Protein AF-A0A6L9Y1Q4-F1 (afdb_monomer)

Mean predicted aligned error: 8.18 Å

Radius of gyration: 14.44 Å; Cα contacts (8 Å, |Δi|>4): 273; chains: 1; bounding box: 35×29×38 Å

Foldseek 3Di:
DDDAPCQLDPVVLVCVLLVHDWDWDDDDQDDDPPQQSPCVQVKDKIKTWPPDPPPLLIKMKIKIKGWPDDPVNVVVVVVVVPFDWDDDPLDPQKIKGADPQLQKIWIWHDDPTIIMIMMTHNSVVDHSVSSRVSRNVSCNSNCVSVVPDDHDDD

Structure (mmCIF, N/CA/C/O backbone):
data_AF-A0A6L9Y1Q4-F1
#
_entry.id   AF-A0A6L9Y1Q4-F1
#
loop_
_atom_site.group_PDB
_atom_site.id
_atom_site.type_symbol
_atom_site.label_atom_id
_atom_site.label_alt_id
_atom_site.label_comp_id
_atom_site.label_asym_id
_atom_site.label_entity_id
_atom_site.label_seq_id
_atom_site.pdbx_PDB_ins_code
_atom_site.Cartn_x
_atom_site.Cartn_y
_atom_site.Cartn_z
_atom_site.occupancy
_atom_site.B_iso_or_equiv
_atom_site.auth_seq_id
_atom_site.auth_comp_id
_atom_site.auth_asym_id
_atom_site.auth_atom_id
_atom_site.pdbx_PDB_model_num
ATOM 1 N N . MET A 1 1 ? -17.086 1.416 5.444 1.00 40.97 1 MET A N 1
ATOM 2 C CA . MET A 1 1 ? -17.277 0.424 4.357 1.00 40.97 1 MET A CA 1
ATOM 3 C C . MET A 1 1 ? -16.183 0.680 3.335 1.00 40.97 1 MET A C 1
ATOM 5 O O . MET A 1 1 ? -15.851 1.853 3.183 1.00 40.97 1 MET A O 1
ATOM 9 N N . PRO A 1 2 ? -15.596 -0.345 2.697 1.00 47.47 2 PRO A N 1
ATOM 10 C CA . PRO A 1 2 ? -14.366 -0.171 1.945 1.00 47.47 2 PRO A CA 1
ATOM 11 C C . PRO A 1 2 ? -14.589 0.765 0.760 1.00 47.47 2 PRO A C 1
ATOM 13 O O . PRO A 1 2 ? -15.568 0.628 0.022 1.00 47.47 2 PRO A O 1
ATOM 16 N N . THR A 1 3 ? -13.681 1.716 0.583 1.00 58.22 3 THR A N 1
ATOM 17 C CA . THR A 1 3 ? -13.504 2.414 -0.686 1.00 58.22 3 THR A CA 1
ATOM 18 C C . THR A 1 3 ? -13.265 1.347 -1.749 1.00 58.22 3 THR A C 1
ATOM 20 O O . THR A 1 3 ? -12.366 0.532 -1.615 1.00 58.22 3 THR A O 1
ATOM 23 N N . ALA A 1 4 ? -14.104 1.257 -2.784 1.00 67.50 4 ALA A N 1
ATOM 24 C CA . ALA A 1 4 ? -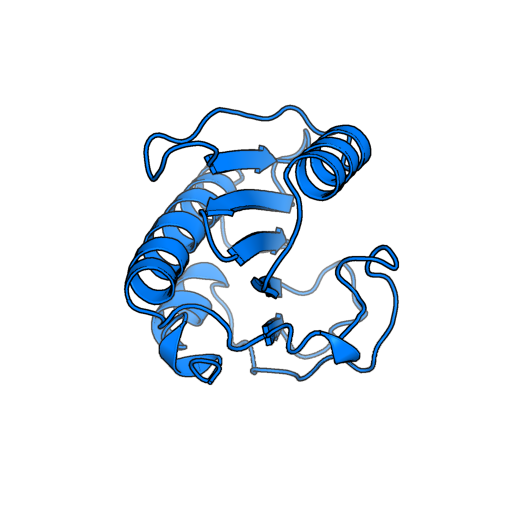13.839 0.323 -3.885 1.00 67.50 4 ALA A CA 1
ATOM 25 C C . ALA A 1 4 ? -12.406 0.541 -4.419 1.00 67.50 4 ALA A C 1
ATOM 27 O O . ALA A 1 4 ? -11.914 1.661 -4.333 1.00 67.50 4 ALA A O 1
ATOM 28 N N . CYS A 1 5 ? -11.750 -0.462 -5.014 1.00 71.94 5 CYS A N 1
ATOM 29 C CA . CYS A 1 5 ? -10.354 -0.331 -5.474 1.00 71.94 5 CYS A CA 1
ATOM 30 C C . CYS A 1 5 ? -10.100 0.935 -6.316 1.00 71.94 5 CYS A C 1
ATOM 32 O O . CYS A 1 5 ? -9.117 1.638 -6.110 1.00 71.94 5 CYS A O 1
ATOM 34 N N . LYS A 1 6 ? -11.066 1.315 -7.161 1.00 67.81 6 LYS A N 1
ATOM 35 C CA . LYS A 1 6 ? -11.061 2.565 -7.946 1.00 67.81 6 LYS A CA 1
ATOM 36 C C . LYS A 1 6 ? -10.985 3.868 -7.132 1.00 67.81 6 LYS A C 1
ATOM 38 O O . LYS A 1 6 ? -10.580 4.893 -7.663 1.00 67.81 6 LYS A O 1
ATOM 43 N N . ALA A 1 7 ? -11.447 3.848 -5.885 1.00 67.50 7 ALA A N 1
ATOM 44 C CA . ALA A 1 7 ? -11.417 4.972 -4.956 1.00 67.50 7 ALA A CA 1
ATOM 45 C C . ALA A 1 7 ? -10.138 4.991 -4.104 1.00 67.50 7 ALA A C 1
ATOM 47 O O . ALA A 1 7 ? -9.828 6.035 -3.544 1.00 67.50 7 ALA A O 1
ATOM 48 N N . LEU A 1 8 ? -9.402 3.875 -4.017 1.00 71.75 8 LEU A N 1
ATOM 49 C CA . LEU A 1 8 ? -8.063 3.854 -3.424 1.00 71.75 8 LEU A CA 1
ATOM 50 C C . LEU A 1 8 ? -7.044 4.473 -4.366 1.00 71.75 8 LEU A C 1
ATOM 52 O O . LEU A 1 8 ? -6.319 5.387 -3.983 1.00 71.75 8 LEU A O 1
ATOM 56 N N . ILE A 1 9 ? -7.003 3.971 -5.599 1.00 71.25 9 ILE A N 1
ATOM 57 C CA . ILE A 1 9 ? -6.104 4.466 -6.631 1.00 71.25 9 ILE A CA 1
ATOM 58 C C . ILE A 1 9 ? -6.870 4.518 -7.954 1.00 71.25 9 ILE A C 1
ATOM 60 O O . ILE A 1 9 ? -7.437 3.503 -8.373 1.00 71.25 9 ILE A O 1
ATOM 64 N N . PRO A 1 10 ? -6.915 5.685 -8.624 1.00 68.75 10 PRO A N 1
ATOM 65 C CA . PRO A 1 10 ? -7.468 5.774 -9.966 1.00 68.75 10 PRO A CA 1
ATOM 66 C C . PRO A 1 10 ? -6.722 4.834 -10.912 1.00 68.75 10 PRO A C 1
ATOM 68 O O . PRO A 1 10 ? -5.492 4.811 -10.912 1.00 68.75 10 PRO A O 1
ATOM 71 N N . LEU A 1 11 ? -7.456 4.118 -11.766 1.00 64.69 11 LEU A N 1
ATOM 72 C CA . LEU A 1 11 ? -6.865 3.193 -12.739 1.00 64.69 11 LEU A CA 1
ATOM 73 C C . LEU A 1 11 ? -5.815 3.879 -13.626 1.00 64.69 11 LEU A C 1
ATOM 75 O O . LEU A 1 11 ? -4.816 3.265 -13.959 1.00 64.69 11 LEU A O 1
ATOM 79 N N . SER A 1 12 ? -5.982 5.165 -13.943 1.00 65.62 12 SER A N 1
ATOM 80 C CA . SER A 1 12 ? -4.986 5.925 -14.705 1.00 65.62 12 SER A CA 1
ATOM 81 C C . SER A 1 12 ? -3.623 5.993 -14.011 1.00 65.62 12 SER A C 1
ATOM 83 O O . SER A 1 12 ? -2.613 5.807 -14.667 1.00 65.62 12 SER A O 1
ATOM 85 N N . ALA A 1 13 ? -3.581 6.183 -12.688 1.00 67.75 13 ALA A N 1
ATOM 86 C CA . ALA A 1 13 ? -2.320 6.215 -11.945 1.00 67.75 13 ALA A CA 1
ATOM 87 C C . ALA A 1 13 ? -1.662 4.828 -11.883 1.00 67.75 13 ALA A C 1
ATOM 89 O O . ALA A 1 13 ? -0.445 4.716 -11.937 1.00 67.75 13 ALA A O 1
ATOM 90 N N . ILE A 1 14 ? -2.478 3.775 -11.807 1.00 64.50 14 ILE A N 1
ATOM 91 C CA . ILE A 1 14 ? -2.015 2.388 -11.887 1.00 64.50 14 ILE A CA 1
ATOM 92 C C . ILE A 1 14 ? -1.426 2.086 -13.274 1.00 64.50 14 ILE A C 1
ATOM 94 O O . ILE A 1 14 ? -0.379 1.457 -13.361 1.00 64.50 14 ILE A O 1
ATOM 98 N N . LEU A 1 15 ? -2.073 2.543 -14.348 1.00 64.56 15 LEU A N 1
ATOM 99 C CA . LEU A 1 15 ? -1.596 2.368 -15.723 1.00 64.56 15 LEU A CA 1
ATOM 100 C C . LEU A 1 15 ? -0.311 3.167 -15.986 1.00 64.56 15 LEU A C 1
ATOM 102 O O . LEU A 1 15 ? 0.607 2.646 -16.613 1.00 64.56 15 LEU A O 1
ATOM 106 N N . ASP A 1 16 ? -0.216 4.391 -15.457 1.00 68.12 16 ASP A N 1
ATOM 107 C CA . ASP A 1 16 ? 1.011 5.196 -15.498 1.00 68.12 16 ASP A CA 1
ATOM 108 C C . ASP A 1 16 ? 2.162 4.498 -14.751 1.00 68.12 16 ASP A C 1
ATOM 110 O O . ASP A 1 16 ? 3.321 4.568 -15.168 1.00 68.12 16 ASP A O 1
ATOM 114 N N . ASP A 1 17 ? 1.852 3.797 -13.653 1.00 64.31 17 ASP A N 1
ATOM 115 C CA . ASP A 1 17 ? 2.846 3.060 -12.878 1.00 64.31 17 ASP A CA 1
ATOM 116 C C . ASP A 1 17 ? 3.251 1.721 -13.501 1.00 64.31 17 ASP A C 1
ATOM 118 O O . ASP A 1 17 ? 4.434 1.381 -13.479 1.00 64.31 17 ASP A O 1
ATOM 122 N N . ALA A 1 18 ? 2.309 0.989 -14.093 1.00 60.25 18 ALA A N 1
ATOM 123 C CA . ALA A 1 18 ? 2.571 -0.265 -14.793 1.00 60.25 18 ALA A CA 1
ATOM 124 C C . ALA A 1 18 ? 3.308 -0.051 -16.125 1.00 60.25 18 ALA A C 1
ATOM 126 O O . ALA A 1 18 ? 4.127 -0.876 -16.531 1.00 60.25 18 ALA A O 1
ATOM 127 N N . GLY A 1 19 ? 3.039 1.060 -16.818 1.00 58.81 19 GLY A N 1
ATOM 128 C CA . GLY A 1 19 ? 3.522 1.293 -18.182 1.00 58.81 19 GLY A CA 1
ATOM 129 C C . GLY A 1 19 ? 2.915 0.334 -19.215 1.00 58.81 19 GLY A C 1
ATOM 130 O O . GLY A 1 19 ? 3.354 0.309 -20.363 1.00 58.81 19 GLY A O 1
ATOM 131 N N . GLU A 1 20 ? 1.905 -0.440 -18.816 1.00 60.78 20 GLU A N 1
ATOM 132 C CA . GLU A 1 20 ? 1.149 -1.381 -19.637 1.00 60.78 20 GLU A CA 1
ATOM 133 C C . GLU A 1 20 ? -0.317 -1.444 -19.184 1.00 60.78 20 GLU A C 1
ATOM 135 O O . GLU A 1 20 ? -0.691 -0.898 -18.144 1.00 60.78 20 GLU A O 1
ATOM 140 N N . THR A 1 21 ? -1.171 -2.085 -19.988 1.00 60.84 21 THR A N 1
ATOM 141 C CA . THR A 1 21 ? -2.578 -2.285 -19.610 1.00 60.84 21 THR A CA 1
ATOM 142 C C . THR A 1 21 ? -2.659 -3.317 -18.491 1.00 60.84 21 THR A C 1
ATOM 144 O O . THR A 1 21 ? -2.283 -4.467 -18.694 1.00 60.84 21 THR A O 1
ATOM 147 N N . VAL A 1 22 ? -3.183 -2.910 -17.336 1.00 58.00 22 VAL A N 1
ATOM 148 C CA . VAL A 1 22 ? -3.493 -3.804 -16.216 1.00 58.00 22 VAL A CA 1
ATOM 149 C C . VAL A 1 22 ? -4.983 -3.750 -15.912 1.00 58.00 22 VAL A C 1
ATOM 151 O O . VAL A 1 22 ? -5.576 -2.668 -15.867 1.00 58.00 22 VAL A O 1
ATOM 154 N N . ASP A 1 23 ? -5.585 -4.914 -15.687 1.00 56.12 23 ASP A N 1
ATOM 155 C CA . ASP A 1 23 ? -6.994 -5.026 -15.324 1.00 56.12 23 ASP A CA 1
ATOM 156 C C . ASP A 1 23 ? -7.126 -5.281 -13.813 1.00 56.12 23 ASP A C 1
ATOM 158 O O . ASP A 1 23 ? -6.358 -6.061 -13.232 1.00 56.12 23 ASP A O 1
ATOM 162 N N . PRO A 1 24 ? -8.086 -4.631 -13.126 1.00 52.41 24 PRO A N 1
ATOM 163 C CA . PRO A 1 24 ? -8.359 -4.923 -11.728 1.00 52.41 24 PRO A CA 1
ATOM 164 C C . PRO A 1 24 ? -8.879 -6.359 -11.614 1.00 52.41 24 PRO A C 1
ATOM 166 O O . PRO A 1 24 ? -10.023 -6.649 -11.965 1.00 52.41 24 PRO A O 1
ATOM 169 N N . THR A 1 25 ? -8.041 -7.257 -11.105 1.00 48.59 25 THR A N 1
ATOM 170 C CA . THR A 1 25 ? -8.391 -8.665 -10.909 1.00 48.59 25 THR A CA 1
ATOM 171 C C . THR A 1 25 ? -8.632 -8.902 -9.422 1.00 48.59 25 THR A C 1
ATOM 173 O O . THR A 1 25 ? -7.842 -8.494 -8.575 1.00 48.59 25 THR A O 1
ATOM 176 N N . ALA A 1 26 ? -9.744 -9.543 -9.063 1.00 41.06 26 ALA A N 1
ATOM 177 C CA . ALA A 1 26 ? -9.975 -9.960 -7.684 1.00 41.06 26 ALA A CA 1
ATOM 178 C C . ALA A 1 26 ? -9.181 -11.246 -7.409 1.00 41.06 26 ALA A C 1
ATOM 180 O O . ALA A 1 26 ? -9.320 -12.222 -8.145 1.00 41.06 26 ALA A O 1
ATOM 181 N N . PHE A 1 27 ? -8.363 -11.266 -6.352 1.00 46.84 27 PHE A N 1
ATOM 182 C CA . PHE A 1 27 ? -7.686 -12.491 -5.922 1.00 46.84 27 PHE A CA 1
ATOM 183 C C . PHE A 1 27 ? -8.705 -13.590 -5.592 1.00 46.84 27 PHE A C 1
ATOM 185 O O . PHE A 1 27 ? -9.613 -13.383 -4.784 1.00 46.84 27 PHE A O 1
ATOM 192 N N . ALA A 1 28 ? -8.472 -14.793 -6.117 1.00 37.38 28 ALA A N 1
ATOM 193 C CA . ALA A 1 28 ? -8.837 -16.005 -5.396 1.00 37.38 28 ALA A CA 1
ATOM 194 C C . ALA A 1 28 ? -7.886 -16.138 -4.183 1.00 37.38 28 ALA A C 1
ATOM 196 O O . ALA A 1 28 ? -6.688 -15.874 -4.316 1.00 37.38 28 ALA A O 1
ATOM 197 N N . PRO A 1 29 ? -8.384 -16.477 -2.985 1.00 34.47 29 PRO A N 1
ATOM 198 C CA . PRO A 1 29 ? -7.602 -16.414 -1.754 1.00 34.47 29 PRO A CA 1
ATOM 199 C C . PRO A 1 29 ? -6.444 -17.421 -1.775 1.00 34.47 29 PRO A C 1
ATOM 201 O O . PRO A 1 29 ? -6.660 -18.628 -1.837 1.00 34.47 29 PRO A O 1
ATOM 204 N N . GLY A 1 30 ? -5.210 -16.926 -1.679 1.00 38.78 30 GLY A N 1
ATOM 205 C CA . GLY A 1 30 ? -4.030 -17.760 -1.468 1.00 38.78 30 GLY A CA 1
ATOM 206 C C . GLY A 1 30 ? -2.733 -16.953 -1.422 1.00 38.78 30 GLY A C 1
ATOM 207 O O . GLY A 1 30 ? -2.519 -16.090 -2.264 1.00 38.78 30 GLY A O 1
ATOM 208 N N . LEU A 1 31 ? -1.879 -17.281 -0.444 1.00 33.44 31 LEU A N 1
ATOM 209 C CA . LEU A 1 31 ? -0.498 -16.810 -0.208 1.00 33.44 31 LEU A CA 1
ATOM 210 C C . LEU A 1 31 ? -0.270 -15.475 0.530 1.00 33.44 31 LEU A C 1
ATOM 212 O O . LEU A 1 31 ? 0.852 -14.979 0.545 1.00 33.44 31 LEU A O 1
ATOM 216 N N . THR A 1 32 ? -1.257 -14.932 1.240 1.00 38.75 32 THR A N 1
ATOM 217 C CA . THR A 1 32 ? -1.009 -13.890 2.261 1.00 38.75 32 THR A CA 1
ATOM 218 C C . THR A 1 32 ? -0.818 -14.570 3.629 1.00 38.75 32 THR A C 1
ATOM 220 O O . THR A 1 32 ? -1.507 -15.558 3.899 1.00 38.75 32 THR A O 1
ATOM 223 N N . PRO A 1 33 ? 0.092 -14.114 4.516 1.00 35.00 33 PRO A N 1
ATOM 224 C CA . PRO A 1 33 ? 0.161 -14.628 5.883 1.00 35.00 33 PRO A CA 1
ATOM 225 C C . PRO A 1 33 ? -1.228 -14.581 6.551 1.00 35.00 33 PRO A C 1
ATOM 227 O O . PRO A 1 33 ? -1.986 -13.635 6.307 1.00 35.00 33 PRO A O 1
ATOM 230 N N . PRO A 1 34 ? -1.581 -15.581 7.382 1.00 35.38 34 PRO A N 1
ATOM 231 C CA . PRO A 1 34 ? -2.958 -15.828 7.823 1.00 35.38 34 PRO A CA 1
ATOM 232 C C . PRO A 1 34 ? -3.652 -14.643 8.513 1.00 35.38 34 PRO A C 1
ATOM 234 O O . PRO A 1 34 ? -4.874 -14.609 8.537 1.00 35.38 34 PRO A O 1
ATOM 237 N N . SER A 1 35 ? -2.914 -13.651 9.026 1.00 38.91 35 SER A N 1
ATOM 238 C CA . SER A 1 35 ? -3.490 -12.448 9.643 1.00 38.91 35 SER A CA 1
ATOM 239 C C . SER A 1 35 ? -3.925 -11.356 8.654 1.00 38.91 35 SER A C 1
ATOM 241 O O . SER A 1 35 ? -4.858 -10.621 8.958 1.00 38.91 35 SER A O 1
ATOM 243 N N . PHE A 1 36 ? -3.295 -11.247 7.476 1.00 37.06 36 PHE A N 1
ATOM 244 C CA . PHE A 1 36 ? -3.673 -10.285 6.422 1.00 37.06 36 PHE A CA 1
ATOM 245 C C . PHE A 1 36 ? -4.504 -10.937 5.302 1.00 37.06 36 PHE A C 1
ATOM 247 O O . PHE A 1 36 ? -5.174 -10.236 4.548 1.00 37.06 36 PHE A O 1
ATOM 254 N N . ALA A 1 37 ? -4.504 -12.275 5.218 1.00 37.69 37 ALA A N 1
ATOM 255 C CA . ALA A 1 37 ? -5.386 -13.051 4.339 1.00 37.69 37 ALA A CA 1
ATOM 256 C C . ALA A 1 37 ? -6.834 -13.140 4.850 1.00 37.69 37 ALA A C 1
ATOM 258 O O . ALA A 1 37 ? -7.722 -13.581 4.114 1.00 37.69 37 ALA A O 1
ATOM 259 N N . ASP A 1 38 ? -7.071 -12.790 6.117 1.00 40.88 38 ASP A N 1
ATOM 260 C CA . ASP A 1 38 ? -8.359 -12.992 6.762 1.00 40.88 38 ASP A CA 1
ATOM 261 C C . ASP A 1 38 ? -9.382 -11.932 6.329 1.00 40.88 38 ASP A C 1
ATOM 263 O O . ASP A 1 38 ? -9.645 -10.929 6.999 1.00 40.88 38 ASP A O 1
ATOM 267 N N . THR A 1 39 ? -9.985 -12.184 5.168 1.00 43.75 39 THR A N 1
ATOM 268 C CA . THR A 1 39 ? -11.111 -11.411 4.626 1.00 43.75 39 THR A CA 1
ATOM 269 C C . THR A 1 39 ? -12.317 -11.368 5.572 1.00 43.75 39 THR A C 1
ATOM 271 O O . THR A 1 39 ? -13.147 -10.467 5.433 1.00 43.75 39 THR A O 1
ATOM 274 N N . SER A 1 40 ? -12.403 -12.257 6.577 1.00 40.72 40 SER A N 1
ATOM 275 C CA . SER A 1 40 ? -13.486 -12.239 7.569 1.00 40.72 40 SER A CA 1
ATOM 276 C C . SER A 1 40 ? -13.432 -11.020 8.500 1.00 40.72 40 SER A C 1
ATOM 278 O O . SER A 1 40 ? -14.465 -10.616 9.032 1.00 40.72 40 SER A O 1
ATOM 280 N N . ASN A 1 41 ? -12.278 -10.346 8.604 1.00 50.44 41 ASN A N 1
ATOM 281 C CA . ASN A 1 41 ? -12.137 -9.092 9.349 1.00 50.44 41 ASN A CA 1
ATOM 282 C C . ASN A 1 41 ? -12.556 -7.842 8.554 1.00 50.44 41 ASN A C 1
ATOM 284 O O . ASN A 1 41 ? -12.458 -6.734 9.075 1.00 50.44 41 ASN A O 1
ATOM 288 N N . GLY A 1 42 ? -13.041 -7.982 7.313 1.00 54.56 42 GLY A N 1
ATOM 289 C CA . GLY A 1 42 ? -13.428 -6.842 6.472 1.00 54.56 42 GLY A CA 1
ATOM 290 C C . GLY A 1 42 ? -12.245 -6.153 5.787 1.00 54.56 42 GLY A C 1
ATOM 291 O O . GLY A 1 42 ? -12.324 -4.964 5.473 1.00 54.56 42 GLY A O 1
ATOM 292 N N . ALA A 1 43 ? -11.153 -6.893 5.574 1.00 72.50 43 ALA A N 1
ATOM 293 C CA . ALA A 1 43 ? -9.994 -6.424 4.830 1.00 72.50 43 ALA A CA 1
ATOM 294 C C . ALA A 1 43 ? -10.358 -6.107 3.371 1.00 72.50 43 ALA A C 1
ATOM 296 O O . ALA A 1 43 ? -11.008 -6.902 2.689 1.00 72.50 43 ALA A O 1
ATOM 297 N N . LEU A 1 44 ? -9.911 -4.953 2.879 1.00 76.88 44 LEU A N 1
ATOM 298 C CA . LEU A 1 44 ? -9.968 -4.612 1.464 1.00 76.88 44 LEU A CA 1
ATOM 299 C C . LEU A 1 44 ? -8.663 -5.029 0.802 1.00 76.88 44 LEU A C 1
ATOM 301 O O . LEU A 1 44 ? -7.607 -4.548 1.200 1.00 76.88 44 LEU A O 1
ATOM 305 N N . ARG A 1 45 ? -8.747 -5.871 -0.226 1.00 81.56 45 ARG A N 1
ATOM 306 C CA . ARG A 1 45 ? -7.607 -6.279 -1.046 1.00 81.56 45 ARG A CA 1
ATOM 307 C C . ARG A 1 45 ? -7.873 -5.917 -2.498 1.00 81.56 45 ARG A C 1
ATOM 309 O O . ARG A 1 45 ? -8.908 -6.284 -3.050 1.00 81.56 45 ARG A O 1
ATOM 316 N N . CYS A 1 46 ? -6.939 -5.198 -3.096 1.00 78.81 46 CYS A N 1
ATOM 317 C CA . CYS A 1 46 ? -6.995 -4.749 -4.474 1.00 78.81 46 CYS A CA 1
ATOM 318 C C . CYS A 1 46 ? -5.738 -5.208 -5.193 1.00 78.81 46 CYS A C 1
ATOM 320 O O . CYS A 1 46 ? -4.638 -4.952 -4.713 1.00 78.81 46 CYS A O 1
ATOM 322 N N . LEU A 1 47 ? -5.919 -5.873 -6.328 1.00 81.25 47 LEU A N 1
ATOM 323 C CA . LEU A 1 47 ? -4.845 -6.260 -7.226 1.00 81.25 47 LEU A CA 1
ATOM 324 C C . LEU A 1 47 ? -5.140 -5.679 -8.602 1.00 81.25 47 LEU A C 1
ATOM 326 O O . LEU A 1 47 ? -6.232 -5.846 -9.147 1.00 81.25 47 LEU A O 1
ATOM 330 N N . TRP A 1 48 ? -4.139 -5.020 -9.156 1.00 79.88 48 TRP A N 1
ATOM 331 C CA . TRP A 1 48 ? -4.081 -4.660 -10.558 1.00 79.88 48 TRP A CA 1
ATOM 332 C C . TRP A 1 48 ? -2.893 -5.391 -11.139 1.00 79.88 48 TRP A C 1
ATOM 334 O O . TRP A 1 48 ? -1.779 -5.215 -10.656 1.00 79.88 48 TRP A O 1
ATOM 344 N N . ALA A 1 49 ? -3.137 -6.228 -12.132 1.00 76.44 49 ALA A N 1
ATOM 345 C CA . ALA A 1 49 ? -2.098 -7.010 -12.772 1.00 76.44 49 ALA A CA 1
ATOM 346 C C . ALA A 1 49 ? -2.362 -7.078 -14.273 1.00 76.44 49 ALA A C 1
ATOM 348 O O . ALA A 1 49 ? -3.492 -6.861 -14.723 1.00 76.44 49 ALA A O 1
ATOM 349 N N . GLY A 1 50 ? -1.322 -7.381 -15.041 1.00 66.00 50 GLY A N 1
ATOM 350 C CA . GLY A 1 50 ? -1.479 -7.783 -16.434 1.00 66.00 50 GLY A CA 1
ATOM 351 C C . GLY A 1 50 ? -2.195 -9.137 -16.575 1.00 66.00 50 GLY A C 1
ATOM 352 O O . GLY A 1 50 ? -2.703 -9.712 -15.612 1.00 66.00 50 GLY A O 1
ATOM 353 N N . TYR A 1 51 ? -2.231 -9.651 -17.804 1.00 60.94 51 TYR A N 1
ATOM 354 C CA . TYR A 1 51 ? -3.076 -10.783 -18.211 1.00 60.94 51 TYR A CA 1
ATOM 355 C C . TYR A 1 51 ? -2.862 -12.098 -17.440 1.00 60.94 51 TYR A C 1
ATOM 357 O O . TYR A 1 51 ? -3.771 -12.929 -17.430 1.00 60.94 51 TYR A O 1
ATOM 365 N N . ASP A 1 52 ? -1.709 -12.295 -16.794 1.00 63.78 52 ASP A N 1
ATOM 366 C CA . ASP A 1 52 ? -1.444 -13.471 -15.964 1.00 63.78 52 ASP A CA 1
ATOM 367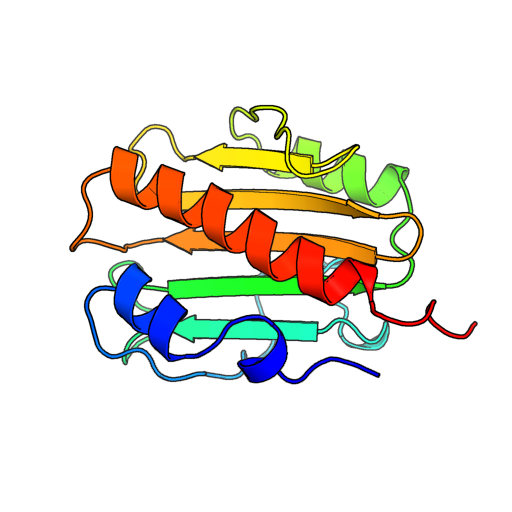 C C . ASP A 1 52 ? -0.903 -13.074 -14.582 1.00 63.78 52 ASP A C 1
ATOM 369 O O . ASP A 1 52 ? 0.269 -12.739 -14.419 1.00 63.78 52 ASP A O 1
ATOM 373 N N . VAL A 1 53 ? -1.775 -13.141 -13.571 1.00 57.66 53 VAL A N 1
ATOM 374 C CA . VAL A 1 53 ? -1.458 -12.876 -12.154 1.00 57.66 53 VAL A CA 1
ATOM 375 C C . VAL A 1 53 ? -0.528 -13.917 -11.526 1.00 57.66 53 VAL A C 1
ATOM 377 O O . VAL A 1 53 ? 0.011 -13.676 -10.446 1.00 57.66 53 VAL A O 1
ATOM 380 N N . TYR A 1 54 ? -0.374 -15.084 -12.157 1.00 57.91 54 TYR A N 1
ATOM 381 C CA . TYR A 1 54 ? 0.503 -16.156 -11.694 1.00 57.91 54 TYR A CA 1
ATOM 382 C C . TYR A 1 54 ? 1.867 -16.126 -12.376 1.00 57.91 54 TYR A C 1
ATOM 384 O O . TYR A 1 54 ? 2.788 -16.786 -11.889 1.00 57.91 54 TYR A O 1
ATOM 392 N N . ASP A 1 55 ? 2.012 -15.364 -13.463 1.00 63.03 55 ASP A N 1
ATOM 393 C CA . ASP A 1 55 ? 3.298 -15.149 -14.105 1.00 63.03 55 ASP A CA 1
ATOM 394 C C . ASP A 1 55 ? 4.119 -14.135 -13.285 1.00 63.03 55 ASP A C 1
ATOM 396 O O . ASP A 1 55 ? 3.764 -12.954 -13.192 1.00 63.03 55 ASP A O 1
ATOM 400 N N . PRO A 1 56 ? 5.245 -14.565 -12.683 1.00 57.97 56 PRO A N 1
ATOM 401 C CA . PRO A 1 56 ? 6.135 -13.693 -11.934 1.00 57.97 56 PRO A CA 1
ATOM 402 C C . PRO A 1 56 ? 6.925 -12.728 -12.831 1.00 57.97 56 PRO A C 1
ATOM 404 O O . PRO A 1 56 ? 7.856 -12.110 -12.322 1.00 57.97 56 PRO A O 1
ATOM 407 N N . ALA A 1 57 ? 6.603 -12.596 -14.120 1.00 65.81 57 ALA A N 1
ATOM 408 C CA . ALA A 1 57 ? 7.070 -11.542 -15.020 1.00 65.81 57 ALA A CA 1
ATOM 409 C C . ALA A 1 57 ? 5.995 -10.478 -15.331 1.00 65.81 57 ALA A C 1
ATOM 411 O O . ALA A 1 57 ? 6.301 -9.465 -15.956 1.00 65.81 57 ALA A O 1
ATOM 412 N N . THR A 1 58 ? 4.747 -10.664 -14.891 1.00 70.75 58 THR A N 1
ATOM 413 C CA . THR A 1 58 ? 3.668 -9.697 -15.136 1.00 70.75 58 THR A CA 1
ATOM 414 C C . THR A 1 58 ? 3.745 -8.533 -14.155 1.00 70.75 58 THR A C 1
ATOM 416 O O . THR A 1 58 ? 3.913 -8.762 -12.950 1.00 70.75 58 THR A O 1
ATOM 419 N N . ALA A 1 59 ? 3.585 -7.294 -14.642 1.00 73.31 59 ALA A N 1
ATOM 420 C CA . ALA A 1 59 ? 3.498 -6.119 -13.783 1.00 73.31 59 ALA A CA 1
ATOM 421 C C . ALA A 1 59 ? 2.272 -6.217 -12.878 1.00 73.31 59 ALA A C 1
ATOM 423 O O . ALA A 1 59 ? 1.162 -6.508 -13.337 1.00 73.31 59 ALA A O 1
ATOM 424 N N . ALA A 1 60 ? 2.462 -5.944 -11.591 1.00 79.94 60 ALA A N 1
ATOM 425 C CA . ALA A 1 60 ? 1.357 -5.951 -10.655 1.00 79.94 60 ALA A CA 1
ATOM 426 C C . ALA A 1 60 ? 1.546 -4.980 -9.494 1.00 79.94 60 ALA A C 1
ATOM 428 O O . ALA A 1 60 ? 2.651 -4.704 -9.019 1.00 79.94 60 ALA A O 1
ATOM 429 N N . ILE A 1 61 ? 0.407 -4.464 -9.047 1.00 83.31 61 ILE A N 1
ATOM 430 C CA . ILE A 1 61 ? 0.257 -3.618 -7.877 1.00 83.31 61 ILE A CA 1
ATOM 431 C C . ILE A 1 61 ? -0.792 -4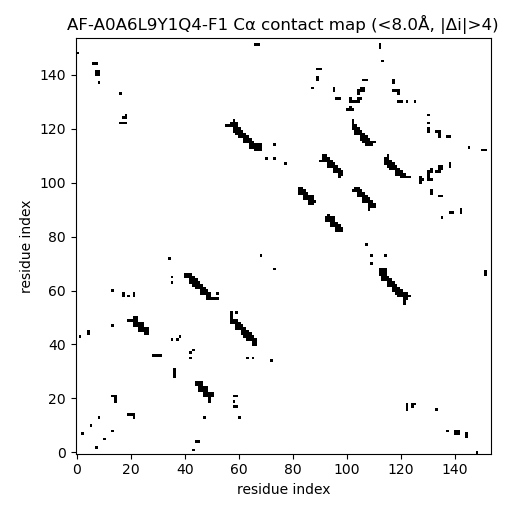.270 -6.988 1.00 83.31 61 ILE A C 1
ATOM 433 O O . ILE A 1 61 ? -1.930 -4.485 -7.407 1.00 83.31 61 ILE A O 1
ATOM 437 N N . GLU A 1 62 ? -0.426 -4.552 -5.747 1.00 85.50 62 GLU A N 1
ATOM 438 C CA . GLU A 1 62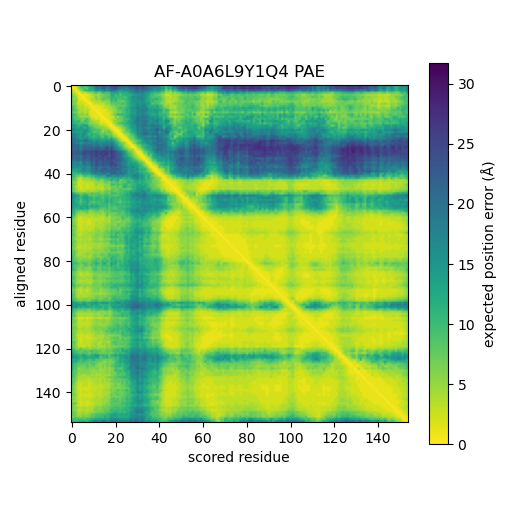 ? -1.333 -5.088 -4.739 1.00 85.50 62 GLU A CA 1
ATOM 439 C C . GLU A 1 62 ? -1.392 -4.156 -3.544 1.00 85.50 62 GLU A C 1
ATOM 441 O O . GLU A 1 62 ? -0.362 -3.696 -3.061 1.00 85.50 62 GLU A O 1
ATOM 446 N N . ILE A 1 63 ? -2.598 -3.899 -3.046 1.00 86.31 63 ILE A N 1
ATOM 447 C CA . ILE A 1 63 ? -2.837 -3.115 -1.838 1.00 86.31 63 ILE A CA 1
ATOM 448 C C . ILE A 1 63 ? -3.823 -3.862 -0.953 1.00 86.31 63 ILE A C 1
ATOM 450 O O . ILE A 1 63 ? -4.887 -4.283 -1.406 1.00 86.31 63 ILE A O 1
ATOM 454 N N . SER A 1 64 ? -3.479 -3.979 0.323 1.00 86.44 64 SER A N 1
ATOM 455 C CA . SER A 1 64 ? -4.325 -4.528 1.374 1.00 86.44 64 SER A CA 1
ATOM 456 C C . SER A 1 64 ? -4.518 -3.502 2.486 1.00 86.44 64 SER A C 1
ATOM 458 O O . SER A 1 64 ? -3.556 -2.896 2.953 1.00 86.44 64 SER A O 1
ATOM 460 N N . ILE A 1 65 ? -5.761 -3.325 2.930 1.00 86.06 65 ILE A N 1
ATOM 461 C CA . ILE A 1 65 ? -6.138 -2.486 4.071 1.00 86.06 65 ILE A CA 1
ATOM 462 C C . ILE A 1 65 ? -6.918 -3.357 5.037 1.00 86.06 65 ILE A C 1
ATOM 464 O O . ILE A 1 65 ? -8.007 -3.834 4.714 1.00 86.06 65 ILE A O 1
ATOM 468 N N . VAL A 1 66 ? -6.360 -3.563 6.222 1.00 85.75 66 VAL A N 1
ATOM 469 C CA . VAL A 1 66 ? -6.890 -4.480 7.226 1.00 85.75 66 VAL A CA 1
ATOM 470 C C . VAL A 1 66 ? -7.291 -3.681 8.463 1.00 85.75 66 VAL A C 1
ATOM 472 O O . VAL A 1 66 ? -6.435 -3.042 9.078 1.00 85.75 66 VAL A O 1
ATOM 475 N N . PRO A 1 67 ? -8.579 -3.674 8.838 1.00 86.56 67 PRO A N 1
ATOM 476 C CA . PRO A 1 67 ? -9.029 -2.961 10.024 1.00 86.56 67 PRO A CA 1
ATOM 477 C C . PRO A 1 67 ? -8.593 -3.681 11.307 1.00 86.56 67 PRO A C 1
ATOM 479 O O . PRO A 1 67 ? -8.479 -4.906 11.337 1.00 86.56 67 PRO A O 1
ATOM 482 N N . ARG A 1 68 ? -8.437 -2.921 12.397 1.00 85.38 68 ARG A N 1
ATOM 483 C CA . ARG A 1 68 ? -8.248 -3.436 13.770 1.00 85.38 68 ARG A CA 1
ATOM 484 C C . ARG A 1 68 ? -7.021 -4.340 13.955 1.00 85.38 68 ARG A C 1
ATOM 486 O O . ARG A 1 68 ? -7.015 -5.226 14.810 1.00 85.38 68 ARG A O 1
ATOM 493 N N . VAL A 1 69 ? -5.964 -4.110 13.179 1.00 86.06 69 VAL A N 1
ATOM 494 C CA . VAL A 1 69 ? -4.677 -4.786 13.375 1.00 86.06 69 VAL A CA 1
ATOM 495 C C . VAL A 1 69 ? -3.976 -4.200 14.596 1.00 86.06 69 VAL A C 1
ATOM 497 O O . VAL A 1 69 ? -3.808 -2.989 14.710 1.00 86.06 69 VAL A O 1
ATOM 500 N N . SER A 1 70 ? -3.554 -5.060 15.524 1.00 89.00 70 SER A N 1
ATOM 501 C CA . SER A 1 70 ? -2.792 -4.618 16.691 1.00 89.00 70 SER A CA 1
ATOM 502 C C . SER A 1 70 ? -1.350 -4.272 16.316 1.00 89.00 70 SER A C 1
ATOM 504 O O . SER A 1 70 ? -0.774 -4.848 15.389 1.00 89.00 70 SER A O 1
ATOM 506 N N . ARG A 1 71 ? -0.722 -3.394 17.107 1.00 92.81 71 ARG A N 1
ATOM 507 C CA . ARG A 1 71 ? 0.698 -3.047 16.954 1.00 92.81 71 ARG A CA 1
ATOM 508 C C . ARG A 1 71 ? 1.602 -4.283 16.916 1.00 92.81 71 ARG A C 1
ATOM 510 O O . ARG A 1 71 ? 2.474 -4.371 16.065 1.00 92.81 71 ARG A O 1
ATOM 517 N N . ALA A 1 72 ? 1.350 -5.260 17.788 1.00 90.69 72 ALA A N 1
ATOM 518 C CA . ALA A 1 72 ? 2.138 -6.489 17.848 1.00 90.69 72 ALA A CA 1
ATOM 519 C C . ALA A 1 72 ? 2.037 -7.324 16.559 1.00 90.69 72 ALA A C 1
ATOM 521 O O . ALA A 1 72 ? 3.040 -7.866 16.105 1.00 90.69 72 ALA A O 1
ATOM 522 N N . VAL A 1 73 ? 0.847 -7.413 15.951 1.00 87.31 73 VAL A N 1
ATOM 523 C CA . VAL A 1 73 ? 0.657 -8.126 14.675 1.00 87.31 73 VAL A CA 1
ATOM 524 C C . VAL A 1 73 ? 1.341 -7.381 13.530 1.00 87.31 73 VAL A C 1
ATOM 526 O O . VAL A 1 73 ? 1.971 -8.016 12.686 1.00 87.31 73 VAL A O 1
ATOM 529 N N . PHE A 1 74 ? 1.259 -6.049 13.516 1.00 90.44 74 PHE A N 1
ATOM 530 C CA . PHE A 1 74 ? 1.961 -5.222 12.538 1.00 90.44 74 PHE A CA 1
ATOM 531 C C . PHE A 1 74 ? 3.484 -5.375 12.646 1.00 90.44 74 PHE A C 1
ATOM 533 O O . PHE A 1 74 ? 4.135 -5.678 11.652 1.00 90.44 74 PHE A O 1
ATOM 540 N N . ASP A 1 75 ? 4.053 -5.258 13.847 1.00 90.25 75 ASP A N 1
ATOM 541 C CA . ASP A 1 75 ? 5.497 -5.408 14.058 1.00 90.25 75 ASP A CA 1
ATOM 542 C C . ASP A 1 75 ? 5.981 -6.833 13.725 1.00 90.25 75 ASP A C 1
ATOM 544 O O . ASP A 1 75 ? 7.052 -6.999 13.140 1.00 90.25 75 ASP A O 1
ATOM 548 N N . ALA A 1 76 ? 5.182 -7.867 14.022 1.00 86.38 76 ALA A N 1
ATOM 549 C CA . ALA A 1 76 ? 5.485 -9.244 13.627 1.00 86.38 76 ALA A CA 1
ATOM 550 C C . ALA A 1 76 ? 5.498 -9.420 12.099 1.00 86.38 76 ALA A C 1
ATOM 552 O O . ALA A 1 76 ? 6.373 -10.099 11.563 1.00 86.38 76 ALA A O 1
ATOM 553 N N . TYR A 1 77 ? 4.555 -8.789 11.394 1.00 86.00 77 TYR A N 1
ATOM 554 C CA . TYR A 1 77 ? 4.529 -8.777 9.934 1.00 86.00 77 TYR A CA 1
ATOM 555 C C . TYR A 1 7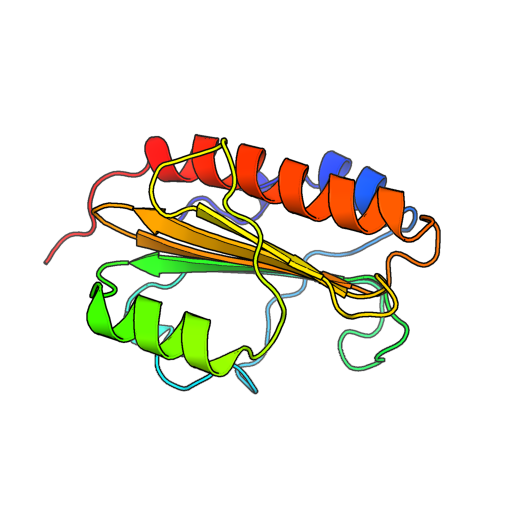7 ? 5.766 -8.084 9.352 1.00 86.00 77 TYR A C 1
ATOM 557 O O . TYR A 1 77 ? 6.438 -8.659 8.497 1.00 86.00 77 TYR A O 1
ATOM 565 N N . ARG A 1 78 ? 6.114 -6.898 9.865 1.00 88.25 78 ARG A N 1
ATOM 566 C CA . ARG A 1 78 ? 7.305 -6.139 9.452 1.00 88.25 78 ARG A CA 1
ATOM 567 C C . ARG A 1 78 ? 8.588 -6.942 9.608 1.00 88.25 78 ARG A C 1
ATOM 569 O O . ARG A 1 78 ? 9.334 -7.128 8.650 1.00 88.25 78 ARG A O 1
ATOM 576 N N . ALA A 1 79 ? 8.790 -7.520 10.791 1.00 86.38 79 ALA A N 1
ATOM 577 C CA . ALA A 1 79 ? 9.928 -8.395 11.053 1.00 86.38 79 ALA A CA 1
ATOM 578 C C . ALA A 1 79 ? 9.954 -9.623 10.121 1.00 86.38 79 ALA A C 1
ATOM 580 O O . ALA A 1 79 ? 11.030 -10.096 9.758 1.00 86.38 79 ALA A O 1
ATOM 581 N N . GLY A 1 80 ? 8.782 -10.127 9.721 1.00 82.06 80 GLY A N 1
ATOM 582 C CA . GLY A 1 80 ? 8.631 -11.278 8.833 1.00 82.06 80 GLY A CA 1
ATOM 583 C C . GLY A 1 80 ? 8.943 -11.017 7.355 1.00 82.06 80 GLY A C 1
ATOM 584 O O . GLY A 1 80 ? 9.337 -11.960 6.673 1.00 82.06 80 GLY A O 1
ATOM 585 N N . ILE A 1 81 ? 8.808 -9.780 6.850 1.00 82.12 81 ILE A N 1
ATOM 586 C CA . ILE A 1 81 ? 9.145 -9.448 5.447 1.00 82.12 81 ILE A CA 1
ATOM 587 C C . ILE A 1 81 ? 10.640 -9.674 5.178 1.00 82.12 81 ILE A C 1
ATOM 589 O O . ILE A 1 81 ? 11.018 -10.141 4.105 1.00 82.12 81 ILE A O 1
ATOM 593 N N . GLY A 1 82 ? 11.500 -9.335 6.142 1.00 81.44 82 GLY A N 1
ATOM 594 C CA . GLY A 1 82 ? 12.944 -9.564 6.036 1.00 81.44 82 GLY A CA 1
ATOM 595 C C . GLY A 1 82 ? 13.663 -8.702 4.987 1.00 81.44 82 GLY A C 1
ATOM 596 O O . GLY A 1 82 ? 14.789 -9.025 4.608 1.00 81.44 82 GLY A O 1
ATOM 597 N N . TRP A 1 83 ? 13.047 -7.616 4.507 1.00 85.25 83 TRP A N 1
ATOM 598 C CA . TRP A 1 83 ? 13.673 -6.657 3.589 1.00 85.25 83 TRP A CA 1
ATOM 599 C C . TRP A 1 83 ? 14.105 -5.386 4.328 1.00 85.25 83 TRP A C 1
ATOM 601 O O . TRP A 1 83 ? 13.430 -4.981 5.272 1.00 85.25 83 TRP A O 1
ATOM 611 N N . PRO A 1 84 ? 15.208 -4.729 3.917 1.00 87.62 84 PRO A N 1
ATOM 612 C CA . PRO A 1 84 ? 15.607 -3.455 4.502 1.00 87.62 84 PRO A CA 1
ATOM 613 C C . PRO A 1 84 ? 14.518 -2.391 4.323 1.00 87.62 84 PRO A C 1
ATOM 615 O O . PRO A 1 84 ? 14.155 -2.032 3.201 1.00 87.62 84 PRO A O 1
ATOM 618 N N . GLU A 1 85 ? 14.018 -1.878 5.443 1.00 91.62 85 GLU A N 1
ATOM 619 C CA . GLU A 1 85 ? 12.984 -0.848 5.483 1.00 91.62 85 GLU A CA 1
ATOM 620 C C . GLU A 1 85 ? 13.596 0.550 5.615 1.00 91.62 85 GLU A C 1
ATOM 622 O O . GLU A 1 85 ? 14.605 0.762 6.289 1.00 91.62 85 GLU A O 1
ATOM 627 N N . THR A 1 86 ? 12.943 1.529 5.002 1.00 92.81 86 THR A N 1
ATOM 628 C CA . THR A 1 86 ? 13.206 2.958 5.172 1.00 92.81 86 THR A CA 1
ATOM 629 C C . THR A 1 86 ? 11.959 3.615 5.745 1.00 92.81 86 THR A C 1
ATOM 631 O O . THR A 1 86 ? 10.869 3.461 5.196 1.00 92.81 86 THR A O 1
ATOM 634 N N . VAL A 1 87 ? 12.115 4.369 6.836 1.00 94.56 87 VAL A N 1
ATOM 635 C CA . VAL A 1 87 ? 11.024 5.171 7.411 1.00 94.56 87 VAL A CA 1
ATOM 636 C C . VAL A 1 87 ? 10.540 6.175 6.368 1.00 94.56 87 VAL A C 1
ATOM 638 O O . VAL A 1 87 ? 11.341 6.908 5.788 1.00 94.56 87 VAL A O 1
ATOM 641 N N . SER A 1 88 ? 9.232 6.213 6.133 1.00 93.69 88 SER A N 1
ATOM 642 C CA . SER A 1 88 ? 8.616 7.166 5.218 1.00 93.69 88 SER A CA 1
ATOM 643 C C . SER A 1 88 ? 8.165 8.421 5.960 1.00 93.69 88 SER A C 1
ATOM 645 O O . SER A 1 88 ? 7.706 8.358 7.096 1.00 93.69 88 SER A O 1
ATOM 647 N N . SER A 1 89 ? 8.254 9.576 5.303 1.00 93.94 89 SER A N 1
ATOM 648 C CA . SER A 1 89 ? 7.736 10.846 5.828 1.00 93.94 89 SER A CA 1
ATOM 649 C C . SER A 1 89 ? 6.241 11.060 5.565 1.00 93.94 89 SER A C 1
ATOM 651 O O . SER A 1 89 ? 5.711 12.103 5.938 1.00 93.94 89 SER A O 1
ATOM 653 N N . VAL A 1 90 ? 5.563 10.112 4.905 1.00 92.62 90 VAL A N 1
ATOM 654 C CA . VAL A 1 90 ? 4.136 10.231 4.554 1.00 92.62 90 VAL A CA 1
ATOM 655 C C . VAL A 1 90 ? 3.249 10.228 5.792 1.00 92.62 90 VAL A C 1
ATOM 657 O O . VAL A 1 90 ? 2.335 11.042 5.883 1.00 92.62 90 VAL A O 1
ATOM 660 N N . ALA A 1 91 ? 3.525 9.333 6.737 1.00 91.12 91 ALA A N 1
ATOM 661 C CA . ALA A 1 91 ? 2.745 9.183 7.953 1.00 91.12 91 ALA A CA 1
ATOM 662 C C . ALA A 1 91 ? 3.606 8.606 9.089 1.00 91.12 91 ALA A C 1
ATOM 664 O O . ALA A 1 91 ? 4.628 7.962 8.825 1.00 91.12 91 ALA A O 1
ATOM 665 N N . PRO A 1 92 ? 3.209 8.817 10.357 1.00 90.38 92 PRO A N 1
ATOM 666 C CA . PRO A 1 92 ? 3.771 8.073 11.478 1.00 90.38 92 PRO A CA 1
ATOM 667 C C . PRO A 1 92 ? 3.613 6.562 11.255 1.00 90.38 92 PRO A C 1
ATOM 669 O O . PRO A 1 92 ? 2.599 6.128 10.722 1.00 90.38 92 PRO A O 1
ATOM 672 N N . ASP A 1 93 ? 4.612 5.769 11.652 1.00 93.56 93 ASP A N 1
ATOM 673 C CA . ASP A 1 93 ? 4.617 4.305 11.481 1.00 93.56 93 ASP A CA 1
ATOM 674 C C . ASP A 1 93 ? 4.419 3.820 10.022 1.00 93.56 93 ASP A C 1
ATOM 676 O O . ASP A 1 93 ? 3.959 2.699 9.789 1.00 93.56 93 ASP A O 1
ATOM 680 N N . ALA A 1 94 ? 4.817 4.634 9.037 1.00 96.06 94 ALA A N 1
ATOM 681 C CA . ALA A 1 94 ? 4.893 4.248 7.631 1.00 96.06 94 ALA A CA 1
ATOM 682 C C . ALA A 1 94 ? 6.332 3.950 7.198 1.00 96.06 94 ALA A C 1
ATOM 684 O O . ALA A 1 94 ? 7.277 4.673 7.526 1.00 96.06 94 ALA A O 1
ATOM 685 N N . TYR A 1 95 ? 6.496 2.907 6.392 1.00 94.94 95 TYR A N 1
ATOM 686 C CA . TYR A 1 95 ? 7.793 2.451 5.910 1.00 94.94 95 TYR A CA 1
ATOM 687 C C . TYR A 1 95 ? 7.686 2.023 4.455 1.00 94.94 95 TYR A C 1
ATOM 689 O O . TYR A 1 95 ? 6.659 1.511 4.014 1.00 94.94 95 TYR A O 1
ATOM 697 N N . THR A 1 96 ? 8.774 2.207 3.720 1.00 94.38 96 THR A N 1
ATOM 698 C CA . THR A 1 96 ? 8.949 1.684 2.364 1.00 94.38 96 THR A CA 1
ATOM 699 C C . THR A 1 96 ? 10.100 0.699 2.336 1.00 94.38 96 THR A C 1
ATOM 701 O O . THR A 1 96 ? 11.002 0.750 3.170 1.00 94.38 96 THR A O 1
ATOM 704 N N . TYR A 1 97 ? 10.081 -0.207 1.374 1.00 91.75 97 TYR A N 1
ATOM 705 C CA . TYR A 1 97 ? 11.121 -1.210 1.209 1.00 91.75 97 TYR A CA 1
ATOM 706 C C . TYR A 1 97 ? 11.218 -1.617 -0.257 1.00 91.75 97 TYR A C 1
ATOM 708 O O . TYR A 1 97 ? 10.266 -1.483 -1.023 1.00 91.75 97 TYR A O 1
ATOM 716 N N . CYS A 1 98 ? 12.376 -2.139 -0.645 1.00 88.19 98 CYS A N 1
ATOM 717 C CA . CYS A 1 98 ? 12.577 -2.756 -1.947 1.00 88.19 98 CYS A CA 1
ATOM 718 C C . CYS A 1 98 ? 13.463 -3.990 -1.799 1.00 88.19 98 CYS A C 1
ATOM 720 O O . CYS A 1 98 ? 14.370 -4.023 -0.966 1.00 88.19 98 CYS A O 1
ATOM 722 N N . THR A 1 99 ? 13.249 -4.972 -2.667 1.00 83.81 99 THR A N 1
ATOM 723 C CA . THR A 1 99 ? 14.227 -6.039 -2.902 1.00 83.81 99 THR A CA 1
ATOM 724 C C . THR A 1 99 ? 15.562 -5.448 -3.353 1.00 83.81 99 THR A C 1
ATOM 726 O O . THR A 1 99 ? 15.620 -4.354 -3.917 1.00 83.81 99 THR A O 1
ATOM 729 N N . THR A 1 100 ? 16.655 -6.181 -3.140 1.00 71.12 100 THR A N 1
ATOM 730 C CA . THR A 1 100 ? 18.018 -5.717 -3.452 1.00 71.12 100 THR A CA 1
ATOM 731 C C . THR A 1 100 ? 18.212 -5.369 -4.932 1.00 71.12 100 THR A C 1
ATOM 733 O O . THR A 1 100 ? 19.004 -4.489 -5.250 1.00 71.12 100 THR A O 1
ATOM 736 N N . ALA A 1 101 ? 17.460 -6.013 -5.830 1.00 68.69 101 ALA A N 1
ATOM 737 C CA . ALA A 1 101 ? 17.461 -5.714 -7.262 1.00 68.69 101 ALA A CA 1
ATOM 738 C C . ALA A 1 101 ? 16.467 -4.600 -7.665 1.00 68.69 101 ALA A C 1
ATOM 740 O O . ALA A 1 101 ? 16.453 -4.173 -8.813 1.00 68.69 101 ALA A O 1
ATOM 741 N N . GLY A 1 102 ? 15.627 -4.120 -6.739 1.00 62.22 102 GLY A N 1
ATOM 742 C CA . GLY A 1 102 ? 14.677 -3.026 -6.965 1.00 62.22 102 GLY A CA 1
ATOM 743 C C . GLY A 1 102 ? 13.502 -3.354 -7.893 1.00 62.22 102 GLY A C 1
ATOM 744 O O . GLY A 1 102 ? 12.759 -2.452 -8.256 1.00 62.22 102 GLY A O 1
ATOM 745 N N . HIS A 1 103 ? 13.311 -4.624 -8.258 1.00 74.19 103 HIS A N 1
ATOM 746 C CA . HIS A 1 103 ? 12.206 -5.075 -9.118 1.00 74.19 103 HIS A CA 1
ATOM 747 C C . HIS A 1 103 ? 10.886 -5.275 -8.367 1.00 74.19 103 HIS A C 1
ATOM 749 O O . HIS A 1 103 ? 9.824 -5.326 -8.981 1.00 74.19 103 HIS A O 1
ATOM 755 N N . VAL A 1 104 ? 10.965 -5.368 -7.040 1.00 83.00 104 VAL A N 1
ATOM 756 C CA . VAL A 1 104 ? 9.818 -5.374 -6.131 1.00 83.00 104 VAL A CA 1
ATOM 757 C C . VAL A 1 104 ? 10.065 -4.298 -5.093 1.00 83.00 104 VAL A C 1
ATOM 759 O O . VAL A 1 104 ? 11.081 -4.355 -4.391 1.00 83.00 104 VAL A O 1
ATOM 762 N N . CYS A 1 105 ? 9.147 -3.349 -4.990 1.00 88.75 105 CYS A N 1
ATOM 763 C CA . CYS A 1 105 ? 9.111 -2.365 -3.921 1.00 88.75 105 CYS A CA 1
ATOM 764 C C . CYS A 1 105 ? 7.734 -2.365 -3.275 1.00 88.75 105 CYS A C 1
ATOM 766 O O . CYS A 1 105 ? 6.741 -2.743 -3.885 1.00 88.75 105 CYS A O 1
ATOM 768 N N . GLY A 1 106 ? 7.660 -1.936 -2.029 1.00 91.75 106 GLY A N 1
ATOM 769 C CA . GLY A 1 106 ? 6.405 -1.875 -1.315 1.00 91.75 106 GLY A CA 1
ATOM 770 C C . GLY A 1 106 ? 6.471 -0.935 -0.136 1.00 91.75 106 GLY A C 1
ATOM 771 O O . GLY A 1 106 ? 7.450 -0.212 0.075 1.00 91.75 106 GLY A O 1
ATOM 772 N N . PHE A 1 107 ? 5.388 -0.944 0.616 1.00 93.75 107 PHE A N 1
ATOM 773 C CA . PHE A 1 107 ? 5.231 -0.176 1.826 1.00 93.75 107 PHE A CA 1
ATOM 774 C C . PHE A 1 107 ? 4.347 -0.921 2.815 1.00 93.75 107 PHE A C 1
ATOM 776 O O . PHE A 1 107 ? 3.589 -1.830 2.462 1.00 93.75 107 PHE A O 1
ATOM 783 N N . HIS A 1 108 ? 4.445 -0.519 4.070 1.00 94.00 108 HIS A N 1
ATOM 784 C CA . HIS A 1 108 ? 3.424 -0.803 5.059 1.00 94.00 108 HIS A CA 1
ATOM 785 C C . HIS A 1 108 ? 3.264 0.398 5.984 1.00 94.00 108 HIS A C 1
ATOM 787 O O . HIS A 1 108 ? 4.195 1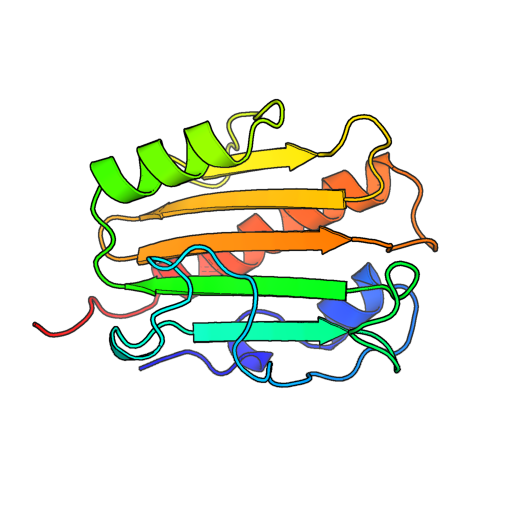.178 6.188 1.00 94.00 108 HIS A O 1
ATOM 793 N N . GLU A 1 109 ? 2.071 0.545 6.532 1.00 95.31 109 GLU A N 1
ATOM 794 C CA . GLU A 1 109 ? 1.707 1.631 7.431 1.00 95.31 109 GLU A CA 1
ATOM 795 C C . GLU A 1 109 ? 0.746 1.106 8.493 1.00 95.31 109 GLU A C 1
ATOM 797 O O . GLU A 1 109 ? -0.128 0.287 8.197 1.00 95.31 109 GLU A O 1
ATOM 802 N N . LEU A 1 110 ? 0.898 1.588 9.725 1.00 94.62 110 LEU A N 1
ATOM 803 C CA . LEU A 1 110 ? -0.077 1.379 10.785 1.00 94.62 110 LEU A CA 1
ATOM 804 C C . LEU A 1 110 ? -0.707 2.714 11.176 1.00 94.62 110 LEU A C 1
ATOM 806 O O . LEU A 1 110 ? -0.044 3.612 11.682 1.00 94.62 110 LEU A O 1
ATOM 810 N N . THR A 1 111 ? -2.015 2.806 10.990 1.00 92.44 111 THR A N 1
ATOM 811 C CA . THR A 1 111 ? -2.855 3.891 11.505 1.00 92.44 111 THR A CA 1
ATOM 812 C C . THR A 1 111 ? -3.558 3.427 12.790 1.00 92.44 111 THR A C 1
ATOM 814 O O . THR A 1 111 ? -3.533 2.230 13.094 1.00 92.44 111 THR A O 1
ATOM 817 N N . PRO A 1 112 ? -4.237 4.318 13.542 1.00 91.50 112 PRO A N 1
ATOM 818 C CA . PRO A 1 112 ? -4.996 3.912 14.729 1.00 91.50 112 PRO A CA 1
ATOM 819 C C . PRO A 1 112 ? -6.039 2.814 14.468 1.00 91.50 112 PRO A C 1
ATOM 821 O O . PRO A 1 112 ? -6.307 2.002 15.350 1.00 91.50 112 PRO A O 1
ATOM 824 N N . ASP A 1 113 ? -6.604 2.782 13.259 1.00 89.31 113 ASP A N 1
ATOM 825 C CA . ASP A 1 113 ? -7.753 1.942 12.915 1.00 89.31 113 ASP A CA 1
ATOM 826 C C . ASP A 1 113 ? -7.443 0.852 11.875 1.00 89.31 113 ASP A C 1
ATOM 828 O O . ASP A 1 113 ? -8.183 -0.132 11.758 1.00 89.31 113 ASP A O 1
ATOM 832 N N . TYR A 1 114 ? -6.358 1.011 11.115 1.00 89.69 114 TYR A N 1
ATOM 833 C CA . TYR A 1 114 ? -6.035 0.200 9.940 1.00 89.69 114 TYR A CA 1
ATOM 834 C C . TYR A 1 114 ? -4.539 -0.087 9.836 1.00 89.69 114 TYR A C 1
ATOM 836 O O . TYR A 1 114 ? -3.729 0.826 9.987 1.00 89.69 114 TYR A O 1
ATOM 844 N N . ALA A 1 115 ? -4.181 -1.315 9.461 1.00 90.94 115 ALA A N 1
ATOM 845 C CA . ALA A 1 115 ? -2.890 -1.606 8.849 1.00 90.94 115 ALA A CA 1
ATOM 846 C C . ALA A 1 115 ? -3.027 -1.613 7.327 1.00 90.94 115 ALA A C 1
ATOM 848 O O . ALA A 1 115 ? -4.004 -2.126 6.776 1.00 90.94 115 ALA A O 1
ATOM 849 N N . ILE A 1 116 ? -2.029 -1.065 6.652 1.00 91.44 116 ILE A N 1
ATOM 850 C CA . ILE A 1 116 ? -1.972 -0.938 5.205 1.00 91.44 116 ILE A CA 1
ATOM 851 C C . ILE A 1 116 ? -0.696 -1.620 4.736 1.00 91.44 116 ILE A C 1
ATOM 853 O O . ILE A 1 116 ? 0.365 -1.442 5.331 1.00 91.44 116 ILE A O 1
ATOM 857 N N . VAL A 1 117 ? -0.797 -2.384 3.659 1.00 90.69 117 VAL A N 1
ATOM 858 C CA . VAL A 1 117 ? 0.335 -3.005 2.980 1.00 90.69 117 VAL A CA 1
ATOM 859 C C . VAL A 1 117 ? 0.149 -2.793 1.490 1.00 90.69 117 VAL A C 1
ATOM 861 O O . VAL A 1 117 ? -0.952 -2.989 0.980 1.00 90.69 117 VAL A O 1
ATOM 864 N N . GLY A 1 118 ? 1.213 -2.423 0.788 1.00 89.06 118 GLY A N 1
ATOM 865 C CA . GLY A 1 118 ? 1.184 -2.363 -0.663 1.00 89.06 118 GLY A CA 1
ATOM 866 C C . GLY A 1 118 ? 2.487 -2.822 -1.289 1.00 89.06 118 GLY A C 1
ATOM 867 O O . GLY A 1 118 ? 3.560 -2.624 -0.726 1.00 89.06 118 GLY A O 1
ATOM 868 N N . PHE A 1 119 ? 2.382 -3.418 -2.467 1.00 86.44 119 PHE A N 1
ATOM 869 C CA . PHE A 1 119 ? 3.502 -3.895 -3.260 1.00 86.44 119 PHE A CA 1
ATOM 870 C C . PHE A 1 119 ? 3.318 -3.468 -4.710 1.00 86.44 119 PHE A C 1
ATOM 872 O O . PHE A 1 119 ? 2.207 -3.467 -5.232 1.00 86.44 119 PHE A O 1
ATOM 879 N N . ALA A 1 120 ? 4.429 -3.143 -5.351 1.00 85.19 120 ALA A N 1
ATOM 880 C CA . ALA A 1 120 ? 4.559 -2.945 -6.777 1.00 85.19 120 ALA A CA 1
ATOM 881 C C . ALA A 1 120 ? 5.725 -3.809 -7.257 1.00 85.19 120 ALA A C 1
ATOM 883 O O . ALA A 1 120 ? 6.851 -3.678 -6.763 1.00 85.19 120 ALA A O 1
ATOM 884 N N . TRP A 1 121 ? 5.459 -4.708 -8.195 1.00 82.94 121 TRP A N 1
ATOM 885 C CA . TRP A 1 121 ? 6.478 -5.586 -8.751 1.00 82.94 121 TRP A CA 1
ATOM 886 C C . TRP A 1 121 ? 6.372 -5.689 -10.260 1.00 82.94 121 TRP A C 1
ATOM 888 O O . TRP A 1 121 ? 5.320 -5.429 -10.842 1.00 82.94 121 TRP A O 1
ATOM 898 N N . ASN A 1 122 ? 7.500 -6.049 -10.878 1.00 72.44 122 ASN A N 1
ATOM 899 C CA . ASN A 1 122 ? 7.606 -6.294 -12.316 1.00 72.44 122 ASN A CA 1
ATOM 900 C C . ASN A 1 122 ? 7.134 -5.126 -13.180 1.00 72.44 122 ASN A C 1
ATOM 902 O O . ASN A 1 122 ? 6.660 -5.312 -14.296 1.00 72.44 122 ASN A O 1
ATOM 906 N N . LEU A 1 123 ? 7.315 -3.896 -12.694 1.00 71.06 123 LEU A N 1
ATOM 907 C CA . LEU A 1 123 ? 7.136 -2.691 -13.499 1.00 71.06 123 LEU A CA 1
ATOM 908 C C . LEU A 1 123 ? 8.328 -2.573 -14.470 1.00 71.06 123 LEU A C 1
ATOM 910 O O . LEU A 1 123 ? 9.131 -1.655 -14.361 1.00 71.06 123 LEU A O 1
ATOM 914 N N . HIS A 1 124 ? 8.512 -3.553 -15.365 1.00 66.31 124 HIS A N 1
ATOM 915 C CA . HIS A 1 124 ? 9.701 -3.730 -16.216 1.00 66.31 124 HIS A CA 1
ATOM 916 C C . HIS A 1 124 ? 9.951 -2.561 -17.179 1.00 66.31 124 HIS A C 1
ATOM 918 O O . HIS A 1 124 ? 11.043 -2.420 -17.729 1.00 66.31 124 HIS A O 1
ATOM 924 N N . THR A 1 125 ? 8.948 -1.707 -17.358 1.00 66.69 125 THR A N 1
ATOM 925 C CA . THR A 1 125 ? 9.013 -0.438 -18.087 1.00 66.69 125 THR A CA 1
ATOM 926 C C . THR A 1 125 ? 9.725 0.667 -17.299 1.00 66.69 125 THR A C 1
ATOM 928 O O . THR A 1 125 ? 10.155 1.660 -17.887 1.00 66.69 125 THR A O 1
ATOM 931 N N . LYS A 1 126 ? 9.887 0.504 -15.979 1.00 66.12 126 LYS A N 1
ATOM 932 C CA . LYS A 1 126 ? 10.550 1.451 -15.083 1.00 66.12 126 LYS A CA 1
ATOM 933 C C . LYS A 1 126 ? 11.928 0.938 -14.648 1.00 66.12 126 LYS A C 1
ATOM 935 O O . LYS A 1 126 ? 12.077 -0.232 -14.290 1.00 66.12 126 LYS A O 1
ATOM 940 N N . PRO A 1 127 ? 12.946 1.814 -14.595 1.00 72.69 127 PRO A N 1
ATOM 941 C CA . PRO A 1 127 ? 14.196 1.480 -13.924 1.00 72.69 127 PRO A CA 1
ATOM 942 C C . PRO A 1 127 ? 13.965 1.334 -12.401 1.00 72.69 127 PRO A C 1
ATOM 944 O O . PRO A 1 127 ? 12.947 1.818 -11.892 1.00 72.69 127 PRO A O 1
ATOM 947 N N . PRO A 1 128 ? 14.874 0.691 -11.640 1.00 72.88 128 PRO A N 1
ATOM 948 C CA . PRO A 1 128 ? 14.691 0.418 -10.206 1.00 72.88 128 PRO A CA 1
ATOM 949 C C . PRO A 1 128 ? 14.306 1.640 -9.353 1.00 72.88 128 PRO A C 1
ATOM 951 O O . PRO A 1 128 ? 13.482 1.543 -8.440 1.00 72.88 128 PRO A O 1
ATOM 954 N N . GLU A 1 129 ? 14.855 2.818 -9.654 1.00 77.06 129 GLU A N 1
ATOM 955 C CA . GLU A 1 129 ? 14.484 4.074 -9.000 1.00 77.06 129 GLU A CA 1
ATOM 956 C C . GLU A 1 129 ? 13.024 4.476 -9.261 1.00 77.06 129 GLU A C 1
ATOM 958 O O . GLU A 1 129 ? 12.365 5.016 -8.371 1.00 77.06 129 GLU A O 1
ATOM 963 N N . GLY A 1 130 ? 12.492 4.154 -10.442 1.00 74.62 130 GLY A N 1
ATOM 964 C CA . GLY A 1 130 ? 11.095 4.373 -10.803 1.00 74.62 130 GLY A CA 1
ATOM 965 C C . GLY A 1 130 ? 10.145 3.442 -10.048 1.00 74.62 130 GLY A C 1
ATOM 966 O O . GLY A 1 130 ? 9.072 3.874 -9.624 1.00 74.62 130 GLY A O 1
ATOM 967 N N . VAL A 1 131 ? 10.548 2.193 -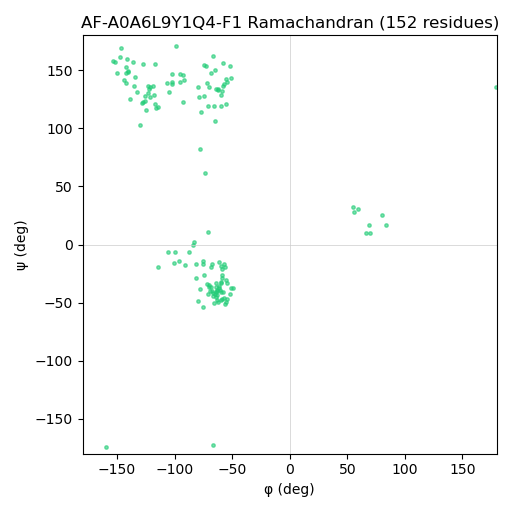9.798 1.00 76.81 131 VAL A N 1
ATOM 968 C CA . VAL A 1 131 ? 9.772 1.248 -8.971 1.00 76.81 131 VAL A CA 1
ATOM 969 C C . VAL A 1 131 ? 9.717 1.726 -7.516 1.00 76.81 131 VAL A C 1
ATOM 971 O O . VAL A 1 131 ? 8.653 1.732 -6.895 1.00 76.81 131 VAL A O 1
ATOM 974 N N . ARG A 1 132 ? 10.839 2.232 -6.984 1.00 81.44 132 ARG A N 1
ATOM 975 C CA . ARG A 1 132 ? 10.893 2.825 -5.638 1.00 81.44 132 ARG A CA 1
ATOM 976 C C . ARG A 1 132 ? 10.017 4.071 -5.509 1.00 81.44 132 ARG A C 1
ATOM 978 O O . ARG A 1 132 ? 9.309 4.211 -4.513 1.00 81.44 132 ARG A O 1
ATOM 985 N N . ALA A 1 133 ? 10.048 4.959 -6.504 1.00 82.44 133 ALA A N 1
ATOM 986 C CA . ALA A 1 133 ? 9.183 6.138 -6.536 1.00 82.44 133 ALA A CA 1
ATOM 987 C C . ALA A 1 133 ? 7.699 5.741 -6.544 1.00 82.44 133 ALA A C 1
ATOM 989 O O . ALA A 1 133 ? 6.908 6.324 -5.807 1.00 82.44 133 ALA A O 1
ATOM 990 N N . SER A 1 134 ? 7.353 4.683 -7.284 1.00 83.31 134 SER A N 1
ATOM 991 C CA . SER A 1 134 ? 5.989 4.145 -7.331 1.00 83.31 134 SER A CA 1
ATOM 992 C C . SER A 1 134 ? 5.522 3.700 -5.941 1.00 83.31 134 SER A C 1
ATOM 994 O O . SER A 1 134 ? 4.468 4.125 -5.491 1.00 83.31 134 SER A O 1
ATOM 996 N N . ALA A 1 135 ? 6.324 2.940 -5.185 1.00 86.56 135 ALA A N 1
ATOM 997 C CA . ALA A 1 135 ? 5.945 2.523 -3.826 1.00 86.56 135 ALA A CA 1
ATOM 998 C C . ALA A 1 135 ? 5.662 3.712 -2.881 1.00 86.56 135 ALA A C 1
ATOM 1000 O O . ALA A 1 135 ? 4.690 3.687 -2.126 1.00 86.56 135 ALA A O 1
ATOM 1001 N N . GLN A 1 136 ? 6.469 4.775 -2.955 1.00 88.75 136 GLN A N 1
ATOM 1002 C CA . GLN A 1 136 ? 6.261 5.998 -2.171 1.00 88.75 1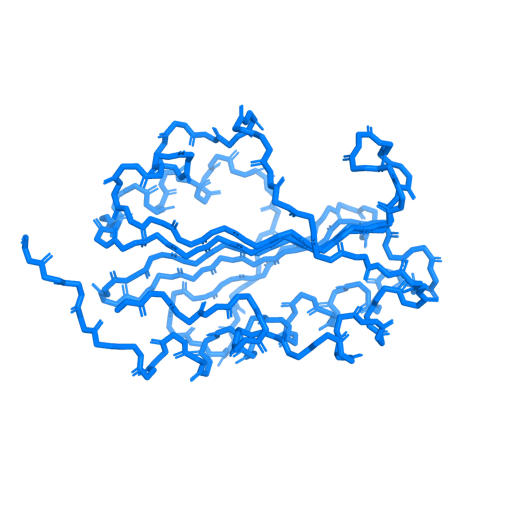36 GLN A CA 1
ATOM 1003 C C . GLN A 1 136 ? 5.003 6.771 -2.613 1.00 88.75 136 GLN A C 1
ATOM 1005 O O . GLN A 1 136 ? 4.294 7.347 -1.782 1.00 88.75 136 GLN A O 1
ATOM 1010 N N . ASP A 1 137 ? 4.708 6.790 -3.911 1.00 89.19 137 ASP A N 1
ATOM 1011 C CA . ASP A 1 137 ? 3.519 7.438 -4.470 1.00 89.19 137 ASP A CA 1
ATOM 1012 C C . ASP A 1 137 ? 2.239 6.679 -4.129 1.00 89.19 137 ASP A C 1
ATOM 1014 O O . ASP A 1 137 ? 1.250 7.294 -3.719 1.00 89.19 137 ASP A O 1
ATOM 1018 N N . LEU A 1 138 ? 2.271 5.351 -4.230 1.00 88.88 138 LEU A N 1
ATOM 1019 C CA . LEU A 1 138 ? 1.186 4.473 -3.811 1.00 88.88 138 LEU A CA 1
ATOM 1020 C C . LEU A 1 138 ? 0.894 4.668 -2.318 1.00 88.88 138 LEU A C 1
ATOM 1022 O O . LEU A 1 138 ? -0.262 4.895 -1.963 1.00 88.88 138 LEU A O 1
ATOM 1026 N N . LEU A 1 139 ? 1.923 4.690 -1.462 1.00 92.88 139 LEU A N 1
ATOM 1027 C CA . LEU A 1 139 ? 1.772 4.977 -0.033 1.00 92.88 139 LEU A CA 1
ATOM 1028 C C . LEU A 1 139 ? 1.062 6.320 0.203 1.00 92.88 139 LEU A C 1
ATOM 1030 O O . LEU A 1 139 ? 0.069 6.362 0.923 1.00 92.88 139 LEU A O 1
ATOM 1034 N N . ARG A 1 140 ? 1.502 7.410 -0.448 1.00 92.44 140 ARG A N 1
ATOM 1035 C CA . ARG A 1 140 ? 0.846 8.731 -0.330 1.00 92.44 140 ARG A CA 1
ATOM 1036 C C . ARG A 1 140 ? -0.630 8.695 -0.711 1.00 92.44 140 ARG A C 1
ATOM 1038 O O . ARG A 1 140 ? -1.464 9.263 -0.007 1.00 92.44 140 ARG A O 1
ATOM 1045 N N . ARG A 1 141 ? -0.957 8.047 -1.830 1.00 88.88 141 ARG A N 1
ATOM 1046 C CA . ARG A 1 141 ? -2.335 7.961 -2.332 1.00 88.88 141 ARG A CA 1
ATOM 1047 C C . ARG A 1 141 ? -3.209 7.159 -1.377 1.00 88.88 141 ARG A C 1
ATOM 1049 O O . ARG A 1 141 ? -4.257 7.651 -0.963 1.00 88.88 141 ARG A O 1
ATOM 1056 N N . VAL A 1 142 ? -2.756 5.973 -0.980 1.00 88.94 142 VAL A N 1
ATOM 1057 C CA . VAL A 1 142 ? -3.517 5.098 -0.083 1.00 88.94 142 VAL A CA 1
ATOM 1058 C C . VAL A 1 142 ? -3.705 5.747 1.283 1.00 88.94 142 VAL A C 1
ATOM 1060 O O . VAL A 1 142 ? -4.836 5.783 1.762 1.00 88.94 142 VAL A O 1
ATOM 1063 N N . ASN A 1 143 ? -2.655 6.335 1.863 1.00 91.06 143 ASN A N 1
ATOM 1064 C CA . ASN A 1 143 ? -2.747 7.070 3.123 1.00 91.06 143 ASN A CA 1
ATOM 1065 C C . ASN A 1 143 ? -3.813 8.177 3.056 1.00 91.06 143 ASN A C 1
ATOM 1067 O O . ASN A 1 143 ? -4.679 8.243 3.926 1.00 91.06 143 ASN A O 1
ATOM 1071 N N . SER A 1 144 ? -3.819 8.987 1.987 1.00 88.94 144 SER A N 1
ATOM 1072 C CA . SER A 1 144 ? -4.796 10.076 1.832 1.00 88.94 144 SER A CA 1
ATOM 1073 C C . SER A 1 144 ? -6.249 9.590 1.823 1.00 88.94 144 SER A C 1
ATOM 1075 O O . SER A 1 144 ? -7.134 10.278 2.325 1.00 88.94 144 SER A O 1
ATOM 1077 N N . VAL A 1 145 ? -6.497 8.388 1.296 1.00 86.81 145 VAL A N 1
ATOM 1078 C CA . VAL A 1 145 ? -7.828 7.776 1.278 1.00 86.81 145 VAL A CA 1
ATOM 1079 C C . VAL A 1 145 ? -8.152 7.162 2.637 1.00 86.81 145 VAL A C 1
ATOM 1081 O O . VAL A 1 145 ? -9.223 7.430 3.182 1.00 86.81 145 VAL A O 1
ATOM 1084 N N . VAL A 1 146 ? -7.233 6.379 3.212 1.00 85.88 146 VAL A N 1
ATOM 1085 C CA . VAL A 1 146 ? -7.433 5.697 4.501 1.00 85.88 146 VAL A CA 1
ATOM 1086 C C . VAL A 1 146 ? -7.651 6.687 5.641 1.00 85.88 146 VAL A C 1
ATOM 1088 O O . VAL A 1 146 ? -8.531 6.460 6.466 1.00 85.88 146 VAL A O 1
ATOM 1091 N N . ALA A 1 147 ? -6.960 7.827 5.632 1.00 87.19 147 ALA A N 1
ATOM 1092 C CA . ALA A 1 147 ? -7.140 8.897 6.613 1.00 87.19 147 ALA A CA 1
ATOM 1093 C C . ALA A 1 147 ? -8.567 9.483 6.647 1.00 87.19 147 ALA A C 1
ATOM 1095 O O . ALA A 1 147 ? -8.943 10.131 7.620 1.00 87.19 147 ALA A O 1
ATOM 1096 N N . THR A 1 148 ? -9.370 9.266 5.598 1.00 85.81 148 THR A N 1
ATOM 1097 C CA . THR A 1 148 ? -10.770 9.721 5.523 1.00 85.81 148 THR A CA 1
ATOM 1098 C C . THR A 1 148 ? -11.785 8.625 5.841 1.00 85.81 148 THR A C 1
ATOM 1100 O O . THR A 1 148 ? -12.988 8.893 5.911 1.00 85.81 148 THR A O 1
ATOM 1103 N N . LEU A 1 149 ? -11.332 7.380 6.020 1.00 82.81 149 LEU A N 1
ATOM 1104 C CA . LEU A 1 149 ? -12.221 6.272 6.334 1.00 82.81 149 LEU A CA 1
ATOM 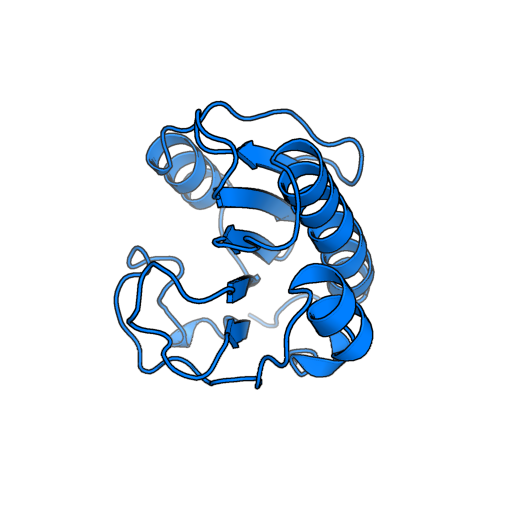1105 C C . LEU A 1 149 ? -12.738 6.404 7.773 1.00 82.81 149 LEU A C 1
ATOM 1107 O O . LEU A 1 149 ? -11.973 6.720 8.681 1.00 82.81 149 LEU A O 1
ATOM 1111 N N . PRO A 1 150 ? -14.029 6.122 8.020 1.00 82.19 150 PRO A N 1
ATOM 1112 C CA . PRO A 1 150 ? -14.534 6.053 9.384 1.00 82.19 150 PRO A CA 1
ATOM 1113 C C . PRO A 1 150 ? -13.877 4.888 10.127 1.00 82.19 150 PRO A C 1
ATOM 1115 O O . PRO A 1 150 ? -13.595 3.858 9.511 1.00 82.19 150 PRO A O 1
ATOM 1118 N N . ALA A 1 151 ? -13.713 5.007 11.444 1.00 80.56 151 ALA A N 1
ATOM 1119 C CA . ALA A 1 151 ? -13.245 3.901 12.272 1.00 80.56 151 ALA A CA 1
ATOM 1120 C C . ALA A 1 151 ? -14.130 2.644 12.072 1.00 80.56 151 ALA A C 1
ATOM 1122 O O . ALA A 1 151 ? -15.362 2.761 11.957 1.00 80.56 151 ALA A O 1
ATOM 1123 N N . PRO A 1 152 ? -13.539 1.437 12.008 1.00 77.88 152 PRO A N 1
ATOM 1124 C CA . PRO A 1 152 ? -14.284 0.188 11.929 1.00 77.88 152 PRO A CA 1
ATOM 1125 C C . PRO A 1 152 ? -15.235 0.044 13.120 1.00 77.88 152 PRO A C 1
ATOM 1127 O O . PRO A 1 152 ? -14.870 0.323 14.261 1.00 77.88 152 PRO A O 1
ATOM 1130 N N . LYS A 1 153 ? -16.462 -0.425 12.872 1.00 72.81 153 LYS A N 1
ATOM 1131 C CA . LYS A 1 153 ? -17.381 -0.761 13.967 1.00 72.81 153 LYS A CA 1
ATOM 1132 C C . LYS A 1 153 ? -16.863 -2.004 14.723 1.00 72.81 153 LYS A C 1
ATOM 1134 O O . LYS A 1 153 ? -16.233 -2.851 14.083 1.00 72.81 153 LYS A O 1
ATOM 1139 N N . PRO A 1 154 ? -17.099 -2.112 16.044 1.00 62.53 154 PRO A N 1
ATOM 1140 C CA . PRO A 1 154 ? -16.829 -3.323 16.824 1.00 62.53 154 PRO A CA 1
ATOM 1141 C C . PRO A 1 154 ? -17.533 -4.559 16.258 1.00 62.53 154 PRO A C 1
ATOM 1143 O O . PRO A 1 154 ? -18.695 -4.416 15.814 1.00 62.53 154 PRO A O 1
#

Solvent-accessible surface area (backbone atoms only — not comparable to full-atom values): 8695 Å² total; per-residue (Å²): 131,79,70,55,61,65,65,47,49,49,64,65,61,52,32,68,61,36,68,47,82,54,50,82,45,81,80,75,92,79,90,54,63,76,84,81,53,41,56,89,65,66,38,46,74,40,34,35,23,29,100,44,85,83,45,91,74,38,28,33,39,40,39,38,40,33,52,74,60,50,71,69,59,50,52,52,49,58,66,64,69,73,60,69,71,42,83,40,89,82,43,76,70,22,33,34,36,44,48,97,81,25,56,36,14,20,33,42,32,52,54,100,46,33,31,37,40,37,40,38,30,35,32,79,78,43,58,45,69,50,38,48,50,45,24,56,49,52,48,50,43,41,49,64,42,57,77,69,54,76,76,75,80,133

Organism: NCBI:txid1268043

Sequence (154 aa):
MPTACKALIPLSAILDDAGETVDPTAFAPGLTPPSFADTSNGALRCLWAGYDVYDPATAAIEISIVPRVSRAVFDAYRAGIGWPETVSSVAPDAYTYCTTAGHVCGFHELTPDYAIVGFAWNLHTKPPEGVRASAQDLLRRVNSVVATLPAPKP

pLDDT: mean 74.81, std 16.98, range [33.44, 96.06]

Secondary structure (DSSP, 8-state):
-PPPHHHHS-HHHHHHHHSS--EEEPPPS-SS-TTTS-GGGT-EEEEEE-S-TT-TTS-EEEEEEEET--HHHHHHHHHHH-SPEEE-SSSTTEEEEE-TTSSEEEEEEE-SSEEEEEEEE--TTS-HHHHHHHHHHHHHHHHHHHTTSPPPP-

Nearest PDB structures (foldseek):
  5hlb-assembly1_A  TM=6.744E-01  e=1.799E-02  Escherichia coli K-12
  5hld-assembly1_A  TM=6.638E-01  e=4.430E-02  Escherichia coli K-12
  5hl9-assembly1_A  TM=6.665E-01  e=5.982E-02  Escherichia coli K-12
  5hla-assembly1_A  TM=6.610E-01  e=6.745E-02  Escherichia coli K-12
  1vr8-assembly1_A  TM=4.720E-01  e=1.564E-01  Thermotoga maritima